Protein AF-T0ZVY2-F1 (afdb_monomer)

Structure (mmCIF, N/CA/C/O backbone):
data_AF-T0ZVY2-F1
#
_entry.id   AF-T0ZVY2-F1
#
loop_
_atom_site.group_PDB
_atom_site.id
_atom_site.type_symbol
_atom_site.label_atom_id
_atom_site.label_alt_id
_atom_site.label_comp_id
_atom_site.label_asym_id
_atom_site.label_entity_id
_atom_site.label_seq_id
_atom_site.pdbx_PDB_ins_code
_atom_site.Cartn_x
_atom_site.Cartn_y
_atom_site.Cartn_z
_atom_site.occupancy
_atom_site.B_iso_or_equiv
_atom_site.auth_seq_id
_atom_site.auth_comp_id
_atom_site.auth_asym_id
_atom_site.auth_atom_id
_atom_site.pdbx_PDB_model_num
ATOM 1 N N . ASP A 1 1 ? 23.200 9.972 -5.745 1.00 84.06 1 ASP A N 1
ATOM 2 C CA . ASP A 1 1 ? 24.489 9.990 -5.026 1.00 84.06 1 ASP A CA 1
ATOM 3 C C . ASP A 1 1 ? 24.629 8.656 -4.305 1.00 84.06 1 ASP A C 1
ATOM 5 O O . ASP A 1 1 ? 23.615 8.184 -3.797 1.00 84.06 1 ASP A O 1
ATOM 9 N N . ILE A 1 2 ? 25.809 8.028 -4.304 1.00 90.88 2 ILE A N 1
ATOM 10 C CA . ILE A 1 2 ? 26.024 6.734 -3.629 1.00 90.88 2 ILE A CA 1
ATOM 11 C C . ILE A 1 2 ? 25.713 6.833 -2.130 1.00 90.88 2 ILE A C 1
ATOM 13 O O . ILE A 1 2 ? 25.199 5.880 -1.554 1.00 90.88 2 ILE A O 1
ATOM 17 N N . GLU A 1 3 ? 25.885 8.017 -1.535 1.00 93.94 3 GLU A N 1
ATOM 18 C CA . GLU A 1 3 ? 25.527 8.306 -0.140 1.00 93.94 3 GLU A CA 1
ATOM 19 C C . GLU A 1 3 ? 24.073 7.937 0.203 1.00 93.94 3 GLU A C 1
ATOM 21 O O . GLU A 1 3 ? 23.778 7.505 1.313 1.00 93.94 3 GLU A O 1
ATOM 26 N N . GLN A 1 4 ? 23.149 8.021 -0.763 1.00 92.56 4 GLN A N 1
ATOM 27 C CA . GLN A 1 4 ? 21.738 7.669 -0.554 1.00 92.56 4 GLN A CA 1
ATOM 28 C C . GLN A 1 4 ? 21.510 6.161 -0.369 1.00 92.56 4 GLN A C 1
ATOM 30 O O . GLN A 1 4 ? 20.463 5.758 0.135 1.00 92.56 4 GLN A O 1
ATOM 35 N N . VAL A 1 5 ? 22.460 5.331 -0.807 1.00 94.25 5 VAL A N 1
ATOM 36 C CA . VAL A 1 5 ? 22.358 3.865 -0.831 1.00 94.25 5 VAL A CA 1
ATOM 37 C C . VAL A 1 5 ? 23.548 3.175 -0.159 1.00 94.25 5 VAL A C 1
ATOM 39 O O . VAL A 1 5 ? 23.629 1.949 -0.209 1.00 94.25 5 VAL A O 1
ATOM 42 N N . MET A 1 6 ? 24.441 3.929 0.494 1.00 95.25 6 MET A N 1
ATOM 43 C CA . MET A 1 6 ? 25.702 3.420 1.047 1.00 95.25 6 MET A CA 1
ATOM 44 C C . MET A 1 6 ? 25.484 2.222 1.972 1.00 95.25 6 MET A C 1
ATOM 46 O O . MET A 1 6 ? 26.100 1.179 1.786 1.00 95.25 6 MET A O 1
ATOM 50 N N . GLN A 1 7 ? 24.509 2.316 2.882 1.00 95.50 7 GLN A N 1
ATOM 51 C CA . GLN A 1 7 ? 24.154 1.214 3.779 1.00 95.50 7 GLN A CA 1
ATOM 52 C C . GLN A 1 7 ? 23.789 -0.070 3.012 1.00 95.50 7 GLN A C 1
ATOM 54 O O . GLN A 1 7 ? 24.189 -1.166 3.397 1.00 95.50 7 GLN A O 1
ATOM 59 N N . GLY A 1 8 ? 23.008 0.047 1.934 1.00 94.69 8 GLY A N 1
ATOM 60 C CA . GLY A 1 8 ? 22.629 -1.099 1.107 1.00 94.69 8 GLY A CA 1
ATOM 61 C C . GLY A 1 8 ? 23.816 -1.667 0.330 1.00 94.69 8 GLY A C 1
ATOM 62 O O . GLY A 1 8 ? 23.948 -2.884 0.216 1.00 94.69 8 GLY A O 1
ATOM 63 N N . TYR A 1 9 ? 24.697 -0.793 -0.159 1.00 95.19 9 TYR A N 1
ATOM 64 C CA . TYR A 1 9 ? 25.919 -1.173 -0.861 1.00 95.19 9 TYR A CA 1
ATOM 65 C C . TYR A 1 9 ? 26.885 -1.943 0.050 1.00 95.19 9 TYR A C 1
ATOM 67 O O . TYR A 1 9 ? 27.299 -3.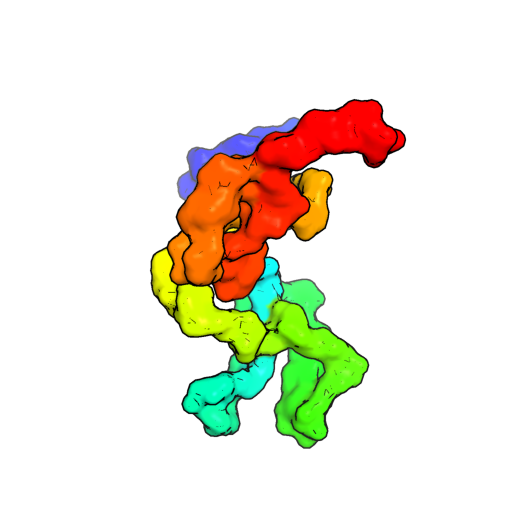043 -0.305 1.00 95.19 9 TYR A O 1
ATOM 75 N N . GLU A 1 10 ? 27.165 -1.437 1.255 1.00 96.38 10 GLU A N 1
ATOM 76 C CA . GLU A 1 10 ? 28.012 -2.110 2.249 1.00 96.38 10 GLU A CA 1
ATOM 77 C C . GLU A 1 10 ? 27.502 -3.526 2.541 1.00 96.38 10 GLU A C 1
ATOM 79 O O . GLU A 1 10 ? 28.240 -4.500 2.383 1.00 96.38 10 GLU A O 1
ATOM 84 N N . ARG A 1 11 ? 26.203 -3.667 2.841 1.00 96.88 11 ARG A N 1
ATOM 85 C CA . ARG A 1 11 ? 25.573 -4.978 3.069 1.00 96.88 11 ARG A CA 1
ATOM 86 C C . ARG A 1 11 ? 25.679 -5.912 1.869 1.00 96.88 11 ARG A C 1
ATOM 88 O O . ARG A 1 11 ? 25.882 -7.111 2.051 1.00 96.88 11 ARG A O 1
ATOM 95 N N . ALA A 1 12 ? 25.548 -5.388 0.653 1.00 96.25 12 ALA A N 1
ATOM 96 C CA . ALA A 1 12 ? 25.706 -6.187 -0.556 1.00 96.25 12 ALA A CA 1
ATOM 97 C C . ALA A 1 12 ? 27.142 -6.716 -0.698 1.00 96.25 12 ALA A C 1
ATOM 99 O O . ALA A 1 12 ? 27.319 -7.884 -1.036 1.00 96.25 12 ALA A O 1
ATOM 100 N N . THR A 1 13 ? 28.155 -5.897 -0.392 1.00 96.94 13 THR A N 1
ATOM 101 C CA . THR A 1 13 ? 29.567 -6.315 -0.438 1.00 96.94 13 THR A CA 1
ATOM 102 C C . THR A 1 13 ? 29.949 -7.279 0.686 1.00 96.94 13 THR A C 1
ATOM 104 O O . THR A 1 13 ? 30.726 -8.197 0.451 1.00 96.94 13 THR A O 1
ATOM 107 N N . GLU A 1 14 ? 29.364 -7.144 1.882 1.00 97.44 14 GLU A N 1
ATOM 108 C CA . GLU A 1 14 ? 29.526 -8.126 2.965 1.00 97.44 14 GLU A CA 1
ATOM 109 C C . GLU A 1 14 ? 28.967 -9.497 2.557 1.00 97.44 14 GLU A C 1
ATOM 111 O O . GLU A 1 14 ? 29.588 -10.530 2.804 1.00 97.44 14 GLU A O 1
ATOM 116 N N . LEU A 1 15 ? 27.787 -9.503 1.925 1.00 97.88 15 LEU A N 1
ATOM 117 C CA . LEU A 1 15 ? 27.113 -10.726 1.494 1.00 97.88 15 LEU A CA 1
ATOM 118 C C . LEU A 1 15 ? 27.794 -11.369 0.278 1.00 97.88 15 LEU A C 1
ATOM 120 O O . LEU A 1 15 ? 27.870 -12.594 0.185 1.00 97.88 15 LEU A O 1
ATOM 124 N N . VAL A 1 16 ? 28.268 -10.550 -0.663 1.00 97.88 16 VAL A N 1
ATOM 125 C CA . VAL A 1 16 ? 28.914 -10.980 -1.908 1.00 97.88 16 VAL A CA 1
ATOM 126 C C . VAL A 1 16 ? 30.188 -10.148 -2.127 1.00 97.88 16 VAL A C 1
ATOM 128 O O . VAL A 1 16 ? 30.139 -9.130 -2.823 1.00 97.88 16 VAL A O 1
ATOM 131 N N . PRO A 1 17 ? 31.349 -10.585 -1.592 1.00 96.75 17 PRO A N 1
ATOM 132 C CA . PRO A 1 17 ? 32.598 -9.809 -1.618 1.00 96.75 17 PRO A CA 1
ATOM 133 C C . PRO A 1 17 ? 33.058 -9.363 -3.008 1.00 96.75 17 PRO A C 1
ATOM 135 O O . PRO A 1 17 ? 33.566 -8.256 -3.162 1.00 96.75 17 PRO A O 1
ATOM 138 N N . LEU A 1 18 ? 32.785 -10.171 -4.040 1.00 97.38 18 LEU A N 1
ATOM 139 C CA . LEU A 1 18 ? 33.103 -9.844 -5.434 1.00 97.38 18 LEU A CA 1
ATOM 140 C C . LEU A 1 18 ? 32.485 -8.509 -5.897 1.00 97.38 18 LEU A C 1
ATOM 142 O O . LEU A 1 18 ? 33.044 -7.847 -6.766 1.00 97.38 18 LEU A O 1
ATOM 146 N N . LEU A 1 19 ? 31.346 -8.088 -5.332 1.00 95.38 19 LEU A N 1
ATOM 147 C CA . LEU A 1 19 ? 30.751 -6.786 -5.654 1.00 95.38 19 LEU A CA 1
ATOM 148 C C . LEU A 1 19 ? 31.642 -5.620 -5.198 1.00 95.38 19 LEU A C 1
ATOM 150 O O . LEU A 1 19 ? 31.669 -4.587 -5.861 1.00 95.38 19 LEU A O 1
ATOM 154 N N . GLY A 1 20 ? 32.393 -5.796 -4.106 1.00 94.25 20 GLY A N 1
ATOM 155 C CA . GLY A 1 20 ? 33.372 -4.819 -3.631 1.00 94.25 20 GLY A CA 1
ATOM 156 C C . GLY A 1 20 ? 34.580 -4.714 -4.561 1.00 94.25 20 GLY A C 1
ATOM 157 O O . GLY A 1 20 ? 35.018 -3.605 -4.857 1.00 94.25 20 GLY A O 1
ATOM 158 N N . ASP A 1 21 ? 35.052 -5.850 -5.085 1.00 96.12 21 ASP A N 1
ATOM 159 C CA . ASP A 1 21 ? 36.151 -5.897 -6.059 1.00 96.12 21 ASP A CA 1
ATOM 160 C C . ASP A 1 21 ? 35.770 -5.230 -7.393 1.00 96.12 21 ASP A C 1
ATOM 162 O O . ASP A 1 21 ? 36.594 -4.562 -8.018 1.00 96.12 21 ASP A O 1
ATOM 166 N N . LEU A 1 22 ? 34.515 -5.399 -7.832 1.00 95.12 22 LEU A N 1
ATOM 167 C CA . LEU A 1 22 ? 33.981 -4.768 -9.047 1.00 95.12 22 LEU A CA 1
ATOM 168 C C . LEU A 1 22 ? 33.772 -3.253 -8.888 1.00 95.12 22 LEU A C 1
ATOM 170 O O . LEU A 1 22 ? 33.915 -2.511 -9.862 1.00 95.12 22 LEU A O 1
ATOM 174 N N . GLY A 1 23 ? 33.450 -2.799 -7.676 1.00 92.62 23 GLY A N 1
ATOM 175 C CA . GLY A 1 23 ? 33.244 -1.393 -7.348 1.00 92.62 23 GLY A CA 1
ATOM 176 C C . GLY A 1 23 ? 31.926 -0.797 -7.864 1.00 92.62 23 GLY A C 1
ATOM 177 O O . GLY A 1 23 ? 31.110 -1.441 -8.525 1.00 92.62 23 GLY A O 1
ATOM 178 N N . TRP A 1 24 ? 31.708 0.480 -7.543 1.00 92.94 24 TRP A N 1
ATOM 179 C CA . TRP A 1 24 ? 30.501 1.227 -7.907 1.00 92.94 24 TRP A CA 1
ATOM 180 C C . TRP A 1 24 ? 30.574 1.828 -9.320 1.00 92.94 24 TRP A C 1
ATOM 182 O O . TRP A 1 24 ? 31.467 2.622 -9.623 1.00 92.94 24 TRP A O 1
ATOM 192 N N . ASP A 1 25 ? 29.575 1.541 -10.164 1.00 93.12 25 ASP A N 1
ATOM 193 C CA . ASP A 1 25 ? 29.439 2.146 -11.496 1.00 93.12 25 ASP A CA 1
ATOM 194 C C . ASP A 1 25 ? 28.519 3.379 -11.476 1.00 93.12 25 ASP A C 1
ATOM 196 O O . ASP A 1 25 ? 27.312 3.307 -11.713 1.00 93.12 25 ASP A O 1
ATOM 200 N N . ALA A 1 26 ? 29.109 4.556 -11.265 1.00 91.06 26 ALA A N 1
ATOM 201 C CA . ALA A 1 26 ? 28.369 5.819 -11.252 1.00 91.06 26 ALA A CA 1
ATOM 202 C C . ALA A 1 26 ? 27.692 6.175 -12.592 1.00 91.06 26 ALA A C 1
ATOM 204 O O . ALA A 1 26 ? 26.781 6.999 -12.598 1.00 91.06 26 ALA A O 1
ATOM 205 N N . LYS A 1 27 ? 28.119 5.594 -13.725 1.00 93.12 27 LYS A N 1
ATOM 206 C CA . LYS A 1 27 ? 27.534 5.895 -15.045 1.00 93.12 27 LYS A CA 1
ATOM 207 C C . LYS A 1 27 ? 26.253 5.112 -15.304 1.00 93.12 27 LYS A C 1
ATOM 209 O O . LYS A 1 27 ? 25.430 5.560 -16.100 1.00 93.12 27 LYS A O 1
ATOM 214 N N . ARG A 1 28 ? 26.107 3.937 -14.687 1.00 91.44 28 ARG A N 1
ATOM 215 C CA . ARG A 1 28 ? 24.943 3.051 -14.862 1.00 91.44 28 ARG A CA 1
ATOM 216 C C . ARG A 1 28 ? 23.988 3.052 -13.672 1.00 91.44 28 ARG A C 1
ATOM 218 O O . ARG A 1 28 ? 22.892 2.511 -13.788 1.00 91.44 28 ARG A O 1
ATOM 225 N N . SER A 1 29 ? 24.365 3.686 -12.569 1.00 93.19 29 SER A N 1
ATOM 226 C CA . SER A 1 29 ? 23.505 3.866 -11.402 1.00 93.19 29 SER A CA 1
ATOM 227 C C . SER A 1 29 ? 22.616 5.104 -11.519 1.00 93.19 29 SER A C 1
ATOM 229 O O . SER A 1 29 ? 23.077 6.190 -11.867 1.00 93.19 29 SER A O 1
ATOM 231 N N . PHE A 1 30 ? 21.335 4.958 -11.180 1.00 94.31 30 PHE A N 1
ATOM 232 C CA . PHE A 1 30 ? 20.352 6.041 -11.218 1.00 94.31 30 PHE A CA 1
ATOM 233 C C . PHE A 1 30 ? 19.222 5.814 -10.205 1.00 94.31 30 PHE A C 1
ATOM 235 O O . PHE A 1 30 ? 18.969 4.687 -9.780 1.00 94.31 30 PHE A O 1
ATOM 242 N N . ASN A 1 31 ? 18.506 6.886 -9.857 1.00 93.50 31 ASN A N 1
ATOM 243 C CA . ASN A 1 31 ? 17.302 6.811 -9.029 1.00 93.50 31 ASN A CA 1
ATOM 244 C C . ASN A 1 31 ? 16.086 6.603 -9.939 1.00 93.50 31 ASN A C 1
ATOM 246 O O . ASN A 1 31 ? 15.598 7.546 -10.563 1.00 93.50 31 ASN A O 1
ATOM 250 N N . GLY A 1 32 ? 15.634 5.355 -10.050 1.00 93.94 32 GLY A N 1
ATOM 251 C CA . GLY A 1 32 ? 14.474 4.996 -10.862 1.00 93.94 32 GLY A CA 1
ATOM 252 C C . GLY A 1 32 ? 13.159 5.473 -10.249 1.00 93.94 32 GLY A C 1
ATOM 253 O O . GLY A 1 32 ? 12.950 5.366 -9.042 1.00 93.94 32 GLY A O 1
ATOM 254 N N . LEU A 1 33 ? 12.259 5.977 -11.095 1.00 95.31 33 LEU A N 1
ATOM 255 C CA . LEU A 1 33 ? 10.888 6.292 -10.703 1.00 95.31 33 LEU A CA 1
ATOM 256 C C . LEU A 1 33 ? 10.006 5.053 -10.833 1.00 95.31 33 LEU A C 1
ATOM 258 O O . LEU A 1 33 ? 10.147 4.266 -11.768 1.00 95.31 33 LEU A O 1
ATOM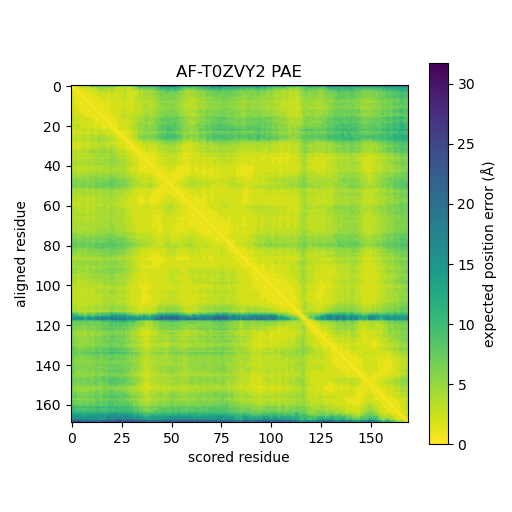 262 N N . MET A 1 34 ? 9.068 4.914 -9.904 1.00 94.44 34 MET A N 1
ATOM 263 C CA . MET A 1 34 ? 8.094 3.833 -9.890 1.00 94.44 34 MET A CA 1
ATOM 264 C C . MET A 1 34 ? 6.822 4.296 -9.184 1.00 94.44 34 MET A C 1
ATOM 266 O O . MET A 1 34 ? 6.877 5.087 -8.242 1.00 94.44 34 MET A O 1
ATOM 270 N N . SER A 1 35 ? 5.683 3.777 -9.633 1.00 96.94 35 SER A N 1
ATOM 271 C CA . SER A 1 35 ? 4.391 4.009 -8.995 1.00 96.94 35 SER A CA 1
ATOM 272 C C . SER A 1 35 ? 4.190 3.055 -7.821 1.00 96.94 35 SER A C 1
ATOM 274 O O . SER A 1 35 ? 4.398 1.852 -7.950 1.00 96.94 35 SER A O 1
ATOM 276 N N . ILE A 1 36 ? 3.736 3.598 -6.695 1.00 96.56 36 ILE A N 1
ATOM 277 C CA . ILE A 1 36 ? 3.306 2.855 -5.509 1.00 96.56 36 ILE A CA 1
ATOM 278 C C . ILE A 1 36 ? 1.885 3.307 -5.186 1.00 96.56 36 ILE A C 1
ATOM 280 O O . ILE A 1 36 ? 1.546 4.474 -5.381 1.00 96.56 36 ILE A O 1
ATOM 284 N N . THR A 1 37 ? 1.060 2.386 -4.704 1.00 97.06 37 THR A N 1
ATOM 285 C CA . THR A 1 37 ? -0.313 2.651 -4.268 1.00 97.06 37 THR A CA 1
ATOM 286 C C . THR A 1 37 ? -0.420 2.571 -2.748 1.00 97.06 37 THR A C 1
ATOM 288 O O . THR A 1 37 ? 0.491 2.103 -2.059 1.00 97.06 37 THR A O 1
ATOM 291 N N . ALA A 1 38 ? -1.543 3.039 -2.199 1.00 95.44 38 ALA A N 1
ATOM 292 C CA . ALA A 1 38 ? -1.738 3.123 -0.754 1.00 95.44 38 ALA A CA 1
ATOM 293 C C . ALA A 1 38 ? -1.709 1.758 -0.035 1.00 95.44 38 ALA A C 1
ATOM 295 O O . ALA A 1 38 ? -1.444 1.719 1.166 1.00 95.44 38 ALA A O 1
ATOM 296 N N . ASP A 1 39 ? -1.969 0.668 -0.759 1.00 93.50 39 ASP A N 1
ATOM 2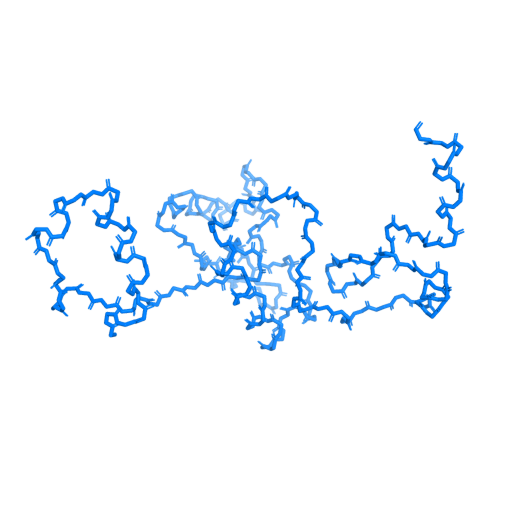97 C CA . ASP A 1 39 ? -1.970 -0.716 -0.273 1.00 93.50 39 ASP A CA 1
ATOM 298 C C . ASP A 1 39 ? -0.952 -1.623 -0.990 1.00 93.50 39 ASP A C 1
ATOM 300 O O . ASP A 1 39 ? -0.857 -2.807 -0.679 1.00 93.50 39 ASP A O 1
ATOM 304 N N . GLY A 1 40 ? -0.183 -1.083 -1.942 1.00 94.38 40 GLY A N 1
ATOM 305 C CA . GLY A 1 40 ? 0.823 -1.818 -2.712 1.00 94.38 40 GLY A CA 1
ATOM 306 C C . GLY A 1 40 ? 0.272 -2.673 -3.858 1.00 94.38 40 GLY A C 1
ATOM 307 O O . GLY A 1 40 ? 1.065 -3.260 -4.594 1.00 94.38 40 GLY A O 1
ATOM 308 N N . MET A 1 41 ? -1.050 -2.726 -4.046 1.00 96.56 41 MET A N 1
ATOM 309 C CA . MET A 1 41 ? -1.689 -3.451 -5.148 1.00 96.56 41 MET A CA 1
ATOM 310 C C . MET A 1 41 ? -1.906 -2.534 -6.364 1.00 96.56 41 MET A C 1
ATOM 312 O O . MET A 1 41 ? -2.117 -1.331 -6.185 1.00 96.56 41 MET A O 1
ATOM 316 N N . PRO A 1 42 ? -1.895 -3.054 -7.606 1.00 97.62 42 PRO A N 1
ATOM 317 C CA . PRO A 1 42 ? -2.113 -2.242 -8.805 1.00 97.62 42 PRO A CA 1
ATOM 318 C C . PRO A 1 42 ? -3.518 -1.615 -8.851 1.00 97.62 42 PRO A C 1
ATOM 320 O O . PRO A 1 42 ? -4.401 -1.957 -8.060 1.00 97.62 42 PRO A O 1
ATOM 323 N N . LEU A 1 43 ? -3.721 -0.673 -9.773 1.00 98.00 43 LEU A N 1
ATOM 324 C CA . LEU A 1 43 ? -5.012 -0.028 -10.041 1.00 98.00 43 LEU A CA 1
ATOM 325 C C . LEU A 1 43 ? -5.531 -0.518 -11.391 1.00 98.00 43 LEU A C 1
ATOM 327 O O . LEU A 1 43 ? -5.012 -0.119 -12.435 1.00 98.00 43 LEU A O 1
ATOM 331 N N . VAL A 1 44 ? -6.513 -1.416 -11.371 1.00 98.12 44 VAL A N 1
ATOM 332 C CA . VAL A 1 44 ? -6.994 -2.115 -12.566 1.00 98.12 44 VAL A CA 1
ATOM 333 C C . VAL A 1 44 ? -8.516 -2.102 -12.604 1.00 98.12 44 VAL A C 1
ATOM 335 O O . VAL A 1 44 ? -9.146 -2.425 -11.607 1.00 98.12 44 VAL A O 1
ATOM 338 N N . GLY A 1 45 ? -9.109 -1.766 -13.747 1.00 97.69 45 GLY A N 1
ATOM 339 C CA . GLY A 1 45 ? -10.562 -1.808 -13.944 1.00 97.69 45 GLY A CA 1
ATOM 340 C C . GLY A 1 45 ? -11.128 -0.531 -14.560 1.00 97.69 45 GLY A C 1
ATOM 341 O O . GLY A 1 45 ? -10.388 0.393 -14.907 1.00 97.69 45 GLY A O 1
ATOM 342 N N . GLU A 1 46 ? -12.447 -0.502 -14.721 1.00 97.50 46 GLU A N 1
ATOM 343 C CA . GLU A 1 46 ? -13.177 0.670 -15.205 1.00 97.50 46 GLU A CA 1
ATOM 344 C C . GLU A 1 46 ? -13.272 1.738 -14.107 1.00 97.50 46 GLU A C 1
ATOM 346 O O . GLU A 1 46 ? -13.497 1.435 -12.934 1.00 97.50 46 GLU A O 1
ATOM 351 N N . SER A 1 47 ? -13.095 3.005 -14.476 1.00 96.31 47 SER A N 1
ATOM 352 C CA . SER A 1 47 ? -13.235 4.125 -13.550 1.00 96.31 47 SER A CA 1
ATOM 353 C C . SER A 1 47 ? -14.675 4.209 -13.026 1.00 96.31 47 SER A C 1
ATOM 355 O O . SER A 1 47 ? -15.615 4.252 -13.822 1.00 96.31 47 SER A O 1
ATOM 357 N N . PRO A 1 48 ? -14.876 4.326 -11.699 1.00 94.88 48 PRO A N 1
ATOM 358 C CA . PRO A 1 48 ? -16.204 4.561 -11.141 1.00 94.88 48 PRO A CA 1
ATOM 359 C C . PRO A 1 48 ? -16.728 5.980 -11.420 1.00 94.88 48 PRO A C 1
ATOM 361 O O . PRO A 1 48 ? -17.923 6.229 -11.276 1.00 94.88 48 PRO A O 1
ATOM 364 N N . GLU A 1 49 ? -15.856 6.923 -11.791 1.00 95.31 49 GLU A N 1
ATOM 365 C CA . GLU A 1 49 ? -16.220 8.307 -12.098 1.00 95.31 49 GLU A CA 1
ATOM 366 C C . GLU A 1 49 ? -16.564 8.532 -13.578 1.00 95.31 49 GLU A C 1
ATOM 368 O O . GLU A 1 49 ? -17.374 9.409 -13.886 1.00 95.31 49 GLU A O 1
ATOM 373 N N . VAL A 1 50 ? -15.957 7.772 -14.497 1.00 97.56 50 VAL A N 1
ATOM 374 C CA . VAL A 1 50 ? -16.122 7.952 -15.947 1.00 97.56 50 VAL A CA 1
ATOM 375 C C . VAL A 1 50 ? -16.311 6.602 -16.635 1.00 97.56 50 VAL A C 1
ATOM 377 O O . VAL A 1 50 ? -15.362 5.842 -16.810 1.00 97.56 50 VAL A O 1
ATOM 380 N N . GLY A 1 51 ? -17.537 6.338 -17.093 1.00 96.75 51 GLY A N 1
ATOM 381 C CA . GLY A 1 51 ? -17.846 5.137 -17.872 1.00 96.75 51 GLY A CA 1
ATOM 382 C C . GLY A 1 51 ? -17.050 5.076 -19.179 1.00 96.75 51 GLY A C 1
ATOM 383 O O . GLY A 1 51 ? -16.877 6.082 -19.870 1.00 96.75 51 GLY A O 1
ATOM 384 N N . GLY A 1 52 ? -16.560 3.887 -19.517 1.00 96.00 52 GLY A N 1
ATOM 385 C CA . GLY A 1 52 ? -15.712 3.611 -20.672 1.00 96.00 52 GLY A CA 1
ATOM 386 C C . GLY A 1 52 ? -14.230 3.946 -20.479 1.00 96.00 52 GLY A C 1
ATOM 387 O O . GLY A 1 52 ? -13.430 3.612 -21.354 1.00 96.00 52 GLY A O 1
ATOM 388 N N . LEU A 1 53 ? -13.832 4.569 -19.362 1.00 97.88 53 LEU A N 1
ATOM 389 C CA . LEU A 1 53 ? -12.425 4.808 -19.038 1.00 97.88 53 LEU A CA 1
ATOM 390 C C . LEU A 1 53 ? -11.870 3.640 -18.224 1.00 97.88 53 LEU A C 1
ATOM 392 O O . LEU A 1 53 ? -12.353 3.357 -17.135 1.00 97.88 53 LEU A O 1
ATOM 396 N N . TRP A 1 54 ? -10.813 3.006 -18.722 1.00 98.00 54 TRP A N 1
ATOM 397 C CA . TRP A 1 54 ? -10.188 1.848 -18.086 1.00 98.00 54 TRP A CA 1
ATOM 398 C C . TRP A 1 54 ? -8.746 2.139 -17.684 1.00 98.00 54 TRP A C 1
ATOM 400 O O . TRP A 1 54 ? -8.012 2.792 -18.427 1.00 98.00 54 TRP A O 1
ATOM 410 N N . LEU A 1 55 ? -8.340 1.621 -16.525 1.00 97.88 55 LEU A N 1
ATOM 411 C CA . LEU A 1 55 ? -6.994 1.775 -15.983 1.00 97.88 55 LEU A CA 1
ATOM 412 C C . LEU A 1 55 ? -6.329 0.414 -15.761 1.00 97.88 55 LEU A C 1
ATOM 414 O O . LEU A 1 55 ? -6.988 -0.574 -15.438 1.00 97.88 55 LEU A O 1
ATOM 418 N N . ALA A 1 56 ? -5.011 0.385 -15.946 1.00 97.88 56 ALA A N 1
ATOM 419 C CA . ALA A 1 56 ? -4.127 -0.740 -15.653 1.00 97.88 56 ALA A CA 1
ATOM 420 C C . ALA A 1 56 ? -2.750 -0.187 -15.250 1.00 97.88 56 ALA A C 1
ATOM 422 O O . ALA A 1 56 ? -1.787 -0.225 -16.015 1.00 97.88 56 ALA A O 1
ATOM 423 N N . GLU A 1 57 ? -2.681 0.400 -14.057 1.00 98.19 57 GLU A N 1
ATOM 424 C CA . GLU A 1 57 ? -1.548 1.201 -13.587 1.00 98.19 57 GLU A CA 1
ATOM 425 C C . GLU A 1 57 ? -0.906 0.624 -12.318 1.00 98.19 57 GLU A C 1
ATOM 427 O O . GLU A 1 57 ? -1.478 -0.223 -11.629 1.00 98.19 57 GLU A O 1
ATOM 432 N N . ALA A 1 58 ? 0.306 1.102 -12.004 1.00 97.81 58 ALA A N 1
ATOM 433 C CA . ALA A 1 58 ? 1.116 0.639 -10.871 1.00 97.81 58 ALA A CA 1
ATOM 434 C C . ALA A 1 58 ? 1.357 -0.886 -10.869 1.00 97.81 58 ALA A C 1
ATOM 436 O O . ALA A 1 58 ? 1.330 -1.545 -9.832 1.00 97.81 58 ALA A O 1
ATOM 437 N N . VAL A 1 59 ? 1.598 -1.443 -12.059 1.00 98.06 59 VAL A N 1
ATOM 438 C CA . VAL A 1 59 ? 1.833 -2.873 -12.280 1.00 98.06 59 VAL A CA 1
ATOM 439 C C . VAL A 1 59 ? 3.332 -3.151 -12.354 1.00 98.06 59 VAL A C 1
ATOM 441 O O . VAL A 1 59 ? 4.047 -2.552 -13.159 1.00 98.06 59 VAL A O 1
ATOM 444 N N . TRP A 1 60 ? 3.818 -4.093 -11.546 1.00 96.88 60 TRP A N 1
ATOM 445 C CA . TRP A 1 60 ? 5.198 -4.562 -11.646 1.00 96.88 60 TRP A CA 1
ATOM 446 C C . TRP A 1 60 ? 5.412 -5.378 -12.919 1.00 96.88 60 TRP A C 1
ATOM 448 O O . TRP A 1 60 ? 4.525 -6.110 -13.355 1.00 96.88 60 TRP A O 1
ATOM 458 N N . VAL A 1 61 ? 6.638 -5.363 -13.450 1.00 98.00 61 VAL A N 1
ATOM 459 C CA . VAL A 1 61 ? 7.014 -6.172 -14.627 1.00 98.00 61 VAL A CA 1
ATOM 460 C C . VAL A 1 61 ? 6.652 -7.650 -14.440 1.00 98.00 61 VAL A C 1
ATOM 462 O O . VAL A 1 61 ? 6.138 -8.274 -15.364 1.00 98.00 61 VAL A O 1
ATOM 465 N N . LYS A 1 62 ? 6.848 -8.196 -13.229 1.00 96.88 62 LYS A N 1
ATOM 466 C CA . LYS A 1 62 ? 6.506 -9.591 -12.904 1.00 96.88 62 LYS A CA 1
ATOM 467 C C . LYS A 1 62 ? 5.009 -9.908 -13.026 1.00 96.88 62 LYS A C 1
ATOM 469 O O . LYS A 1 62 ? 4.661 -11.039 -13.344 1.00 96.88 62 LYS A O 1
ATOM 474 N N . ASP A 1 63 ? 4.143 -8.925 -12.782 1.00 96.44 63 ASP A N 1
ATOM 475 C CA . ASP A 1 63 ? 2.687 -9.104 -12.742 1.00 96.44 63 ASP A CA 1
ATOM 476 C C . ASP A 1 63 ? 2.025 -8.740 -14.075 1.00 96.44 63 ASP A C 1
ATOM 478 O O . ASP A 1 63 ? 0.892 -9.146 -14.334 1.00 96.44 63 ASP A O 1
ATOM 482 N N . ALA A 1 64 ? 2.730 -7.999 -14.938 1.00 97.81 64 ALA A N 1
ATOM 483 C CA . ALA A 1 64 ? 2.192 -7.441 -16.174 1.00 97.81 64 ALA A CA 1
ATOM 484 C C . ALA A 1 64 ? 1.477 -8.465 -17.078 1.00 97.81 64 ALA A C 1
ATOM 486 O O . ALA A 1 64 ? 0.372 -8.153 -17.528 1.00 97.81 64 ALA A O 1
ATOM 487 N N . PRO A 1 65 ? 1.994 -9.691 -17.312 1.00 97.75 65 PRO A N 1
ATOM 488 C CA . PRO A 1 65 ? 1.279 -10.671 -18.133 1.00 97.75 65 PRO A CA 1
ATOM 489 C C . P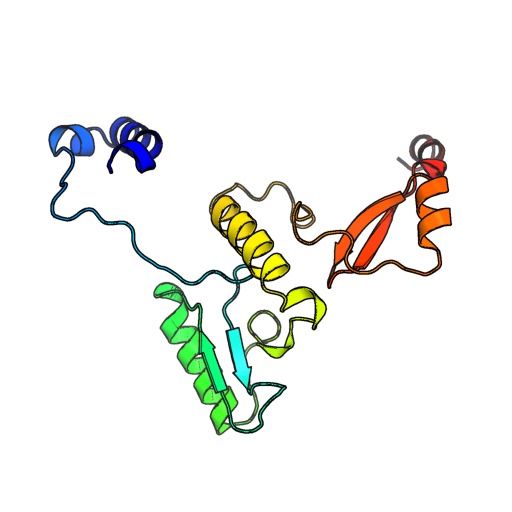RO A 1 65 ? -0.055 -11.115 -17.516 1.00 97.75 65 PRO A C 1
ATOM 491 O O . PRO A 1 65 ? -1.054 -11.258 -18.222 1.00 97.75 65 PRO A O 1
ATOM 494 N N . GLY A 1 66 ? -0.084 -11.305 -16.193 1.00 97.00 66 GLY A N 1
ATOM 495 C CA . GLY A 1 66 ? -1.286 -11.708 -15.463 1.00 97.00 66 GLY A CA 1
ATOM 496 C C . GLY A 1 66 ? -2.333 -10.599 -15.447 1.00 97.00 66 GLY A C 1
ATOM 497 O O . GLY A 1 66 ? -3.485 -10.833 -15.81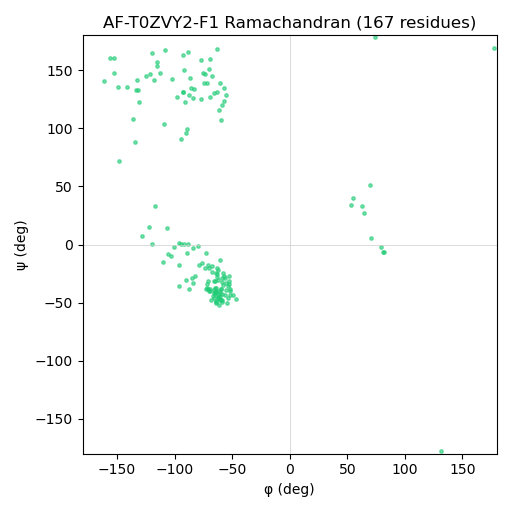1 1.00 97.00 66 GLY A O 1
ATOM 498 N N . ILE A 1 67 ? -1.915 -9.374 -15.119 1.00 97.94 67 ILE A N 1
ATOM 499 C CA . ILE A 1 67 ? -2.797 -8.202 -15.154 1.00 97.94 67 ILE A CA 1
ATOM 500 C C . ILE A 1 67 ? -3.319 -7.951 -16.567 1.00 97.94 67 ILE A C 1
ATOM 502 O O . ILE A 1 67 ? -4.506 -7.689 -16.722 1.00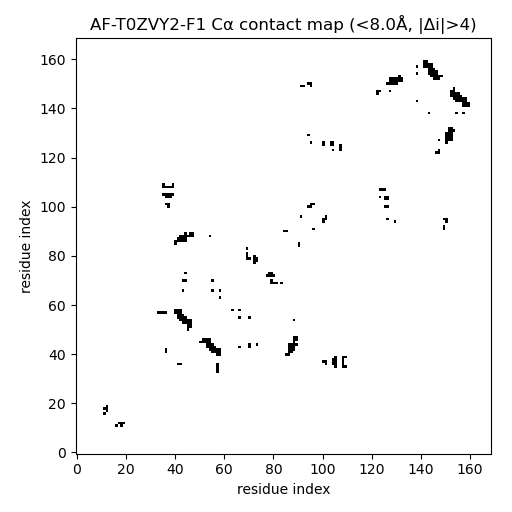 97.94 67 ILE A O 1
ATOM 506 N N . GLY A 1 68 ? -2.492 -8.107 -17.603 1.00 97.75 68 GLY A N 1
ATOM 507 C CA . GLY A 1 68 ? -2.930 -7.971 -18.992 1.00 97.75 68 GLY A CA 1
ATOM 508 C C . GLY A 1 68 ? -4.055 -8.943 -19.357 1.00 97.75 68 GLY A C 1
ATOM 509 O O . GLY A 1 68 ? -5.039 -8.538 -19.975 1.00 97.75 68 GLY A O 1
ATOM 510 N N . LYS A 1 69 ? -3.961 -10.210 -18.925 1.00 97.31 69 LYS A N 1
ATOM 511 C CA . LYS A 1 69 ? -5.027 -11.206 -19.129 1.00 97.31 69 LYS A CA 1
ATOM 512 C C . LYS A 1 69 ? -6.307 -10.831 -18.384 1.00 97.31 69 LYS A C 1
ATOM 514 O O . LYS A 1 69 ? -7.377 -10.858 -18.988 1.00 97.31 69 LYS A O 1
ATOM 519 N N . VAL A 1 70 ? -6.190 -10.480 -17.103 1.00 97.56 70 VAL A N 1
ATOM 520 C CA . VAL A 1 70 ? -7.329 -10.079 -16.263 1.00 97.56 70 VAL A CA 1
ATOM 521 C C . VAL A 1 70 ? -8.018 -8.850 -16.856 1.00 97.56 70 VAL A C 1
ATOM 523 O O . VAL A 1 70 ? -9.228 -8.865 -17.050 1.00 97.56 70 VAL A O 1
ATOM 526 N N . PHE A 1 71 ? -7.251 -7.826 -17.229 1.00 97.81 71 PHE A N 1
ATOM 527 C CA . PHE A 1 71 ? -7.753 -6.599 -17.841 1.00 97.81 71 PHE A CA 1
ATOM 528 C C . PHE A 1 71 ? -8.475 -6.865 -19.169 1.00 97.81 71 PHE A C 1
ATOM 530 O O . PHE A 1 71 ? -9.592 -6.394 -19.365 1.00 97.81 71 PHE A O 1
ATOM 537 N N . ALA A 1 72 ? -7.880 -7.662 -20.063 1.00 97.69 72 ALA A N 1
ATOM 538 C CA . ALA A 1 72 ? -8.483 -7.987 -21.354 1.00 97.69 72 ALA A CA 1
ATOM 539 C C . ALA A 1 72 ? -9.783 -8.798 -21.212 1.00 97.69 72 ALA A C 1
ATOM 541 O O . ALA A 1 72 ? -10.761 -8.514 -21.904 1.00 97.69 72 ALA A O 1
ATOM 542 N N . ASP A 1 73 ? -9.817 -9.788 -20.312 1.00 97.69 73 ASP A N 1
ATOM 543 C CA . ASP A 1 73 ? -11.049 -10.528 -20.025 1.00 97.69 73 ASP A CA 1
ATOM 544 C C . ASP A 1 73 ? -12.132 -9.602 -19.484 1.00 97.69 73 ASP A C 1
ATOM 546 O O . ASP A 1 73 ? -13.270 -9.668 -19.943 1.00 97.69 73 ASP A O 1
ATOM 550 N N . TRP A 1 74 ? -11.776 -8.732 -18.537 1.00 97.31 74 TRP A N 1
ATOM 551 C CA . TRP A 1 74 ? -12.732 -7.826 -17.919 1.00 97.31 74 TRP A CA 1
ATOM 552 C C . TRP A 1 74 ? -13.338 -6.875 -18.948 1.00 97.31 74 TRP A C 1
ATOM 554 O O . TRP A 1 74 ? -14.559 -6.753 -19.019 1.00 97.31 74 TRP A O 1
ATOM 564 N N . LEU A 1 75 ? -12.497 -6.290 -19.800 1.00 96.75 75 LEU A N 1
ATOM 565 C CA . LEU A 1 75 ? -12.915 -5.346 -20.830 1.00 96.75 75 LEU A CA 1
ATOM 566 C C . LEU A 1 75 ? -13.825 -5.999 -21.883 1.00 96.75 75 LEU A C 1
ATOM 568 O O . LEU A 1 75 ? -14.808 -5.397 -22.304 1.00 96.75 75 LEU A O 1
ATOM 572 N N . VAL A 1 76 ? -13.528 -7.233 -22.308 1.00 97.31 76 VAL A N 1
ATOM 573 C CA . VAL A 1 76 ? -14.271 -7.908 -23.392 1.00 97.31 76 VAL A CA 1
ATOM 574 C C . VAL A 1 76 ? -15.499 -8.667 -22.887 1.00 97.31 76 VAL A C 1
ATOM 576 O O . VAL A 1 76 ? -16.525 -8.712 -23.563 1.00 97.31 76 VAL A O 1
ATOM 579 N N . LYS A 1 77 ? -15.400 -9.312 -21.722 1.00 97.50 77 LYS A N 1
ATOM 580 C CA . LYS A 1 77 ? -16.429 -10.223 -21.192 1.00 97.50 77 LYS A CA 1
ATOM 581 C C . LYS A 1 77 ? -17.269 -9.592 -20.081 1.00 97.50 77 LYS A C 1
ATOM 583 O O . LYS A 1 77 ? -18.228 -10.220 -19.638 1.00 97.50 77 LYS A O 1
ATOM 588 N N . GLY A 1 78 ? -16.884 -8.417 -19.578 1.00 95.88 78 GLY A N 1
ATOM 589 C CA . GLY A 1 78 ? -17.494 -7.778 -18.407 1.00 95.88 78 GLY A CA 1
ATOM 590 C C . GLY A 1 78 ? -17.183 -8.477 -17.077 1.00 95.88 78 GLY A C 1
ATOM 591 O O . GLY A 1 78 ? -17.746 -8.110 -16.051 1.00 95.88 78 GLY A O 1
ATOM 592 N N . ARG A 1 79 ? -16.317 -9.501 -17.079 1.00 95.81 79 ARG A N 1
ATOM 593 C CA . ARG A 1 79 ? -15.935 -10.283 -15.895 1.00 95.81 79 ARG A CA 1
ATOM 594 C C . ARG A 1 79 ? -14.577 -10.949 -16.073 1.00 95.81 79 ARG A C 1
ATOM 596 O O . ARG A 1 79 ? -14.135 -11.182 -17.197 1.00 95.81 79 ARG A O 1
ATOM 603 N N . THR A 1 80 ? -13.975 -11.333 -14.959 1.00 95.75 80 THR A N 1
ATOM 604 C CA . THR A 1 80 ? -12.679 -12.011 -14.881 1.00 95.75 80 THR A CA 1
ATOM 605 C C . THR A 1 80 ? -12.855 -13.421 -14.317 1.00 95.75 80 THR A C 1
ATOM 607 O O . THR A 1 80 ? -13.807 -13.693 -13.586 1.00 95.75 80 THR A O 1
ATOM 610 N N . ASP A 1 81 ? -11.943 -14.335 -14.656 1.00 95.06 81 ASP A N 1
ATOM 611 C CA . ASP A 1 81 ? -11.940 -15.690 -14.078 1.00 95.06 81 ASP A CA 1
ATOM 612 C C . ASP A 1 81 ? -11.325 -15.715 -12.661 1.00 95.06 81 ASP A C 1
ATOM 614 O O . ASP A 1 81 ? -11.550 -16.650 -11.895 1.00 95.06 81 ASP A O 1
ATOM 618 N N . TRP A 1 82 ? -10.572 -14.669 -12.305 1.00 94.50 82 TRP A N 1
ATOM 619 C CA . TRP A 1 82 ? -9.965 -14.464 -10.988 1.00 94.50 82 TRP A CA 1
ATOM 620 C C . TRP A 1 82 ? -10.596 -13.272 -10.283 1.00 94.50 82 TRP A C 1
ATOM 622 O O . TRP A 1 82 ? -10.960 -12.301 -10.942 1.00 94.50 82 TRP A O 1
ATOM 632 N N . ASP A 1 83 ? -10.676 -13.331 -8.955 1.00 95.62 83 ASP A N 1
ATOM 633 C CA . ASP A 1 83 ? -11.194 -12.240 -8.130 1.00 95.62 83 ASP A CA 1
ATOM 634 C C . ASP A 1 83 ? -10.337 -10.965 -8.286 1.00 95.62 83 ASP A C 1
ATOM 636 O O . ASP A 1 83 ? -9.156 -10.981 -7.920 1.00 95.62 83 ASP A O 1
ATOM 640 N N . PRO A 1 84 ? -10.899 -9.862 -8.819 1.00 95.62 84 PRO A N 1
ATOM 641 C CA . PRO A 1 84 ? -10.165 -8.622 -9.001 1.00 95.62 84 PRO A CA 1
ATOM 642 C C . PRO A 1 84 ? -10.217 -7.711 -7.767 1.00 95.62 84 PRO A C 1
ATOM 644 O O . PRO A 1 84 ? -9.643 -6.628 -7.813 1.00 95.62 84 PRO A O 1
ATOM 647 N N . PHE A 1 85 ? -10.879 -8.099 -6.669 1.00 95.44 85 PHE A N 1
ATOM 648 C CA . PHE A 1 85 ? -11.182 -7.206 -5.543 1.00 95.44 85 PHE A CA 1
ATOM 649 C C . PHE A 1 85 ? -9.979 -6.395 -5.033 1.00 95.44 85 PHE A C 1
ATOM 651 O O . PHE A 1 85 ? -10.092 -5.197 -4.775 1.00 95.44 85 PHE A O 1
ATOM 658 N N . SER A 1 86 ? -8.811 -7.027 -4.903 1.00 95.12 86 SER A N 1
ATOM 659 C CA . SER A 1 86 ? -7.603 -6.373 -4.381 1.00 95.12 86 SER A CA 1
ATOM 660 C C . SER A 1 86 ? -6.918 -5.432 -5.377 1.00 95.12 86 SER A C 1
ATOM 662 O O . SER A 1 86 ? -6.099 -4.615 -4.964 1.00 95.12 86 SER A O 1
ATOM 664 N N . ILE A 1 87 ? -7.241 -5.529 -6.668 1.00 97.38 87 ILE A N 1
ATOM 665 C CA . ILE A 1 87 ? -6.659 -4.708 -7.738 1.00 97.38 87 ILE A CA 1
ATOM 666 C C . ILE A 1 87 ? -7.657 -3.711 -8.328 1.00 97.38 87 ILE A C 1
ATOM 668 O O . ILE A 1 87 ? -7.233 -2.762 -8.985 1.00 97.38 87 ILE A O 1
ATOM 672 N N . ASP A 1 88 ? -8.952 -3.891 -8.061 1.00 97.56 88 ASP A N 1
ATOM 673 C CA . ASP A 1 88 ? -10.024 -3.032 -8.554 1.00 97.56 88 ASP A CA 1
ATOM 674 C C . ASP A 1 88 ? -9.769 -1.573 -8.156 1.00 97.56 88 ASP A C 1
ATOM 676 O O . ASP A 1 88 ? -9.507 -1.266 -6.985 1.00 97.56 88 ASP A O 1
ATOM 680 N N . ILE A 1 89 ? -9.824 -0.657 -9.121 1.00 96.62 89 ILE A N 1
ATOM 681 C CA . ILE A 1 89 ? -9.668 0.777 -8.868 1.00 96.62 89 ILE A CA 1
ATOM 682 C C . ILE A 1 89 ? -10.785 1.349 -7.974 1.00 96.62 89 ILE A C 1
ATOM 684 O O . ILE A 1 89 ? -10.564 2.318 -7.241 1.00 96.62 89 ILE A O 1
ATOM 688 N N . ALA A 1 90 ? -11.964 0.726 -7.952 1.00 95.88 90 ALA A N 1
ATOM 689 C CA . ALA A 1 90 ? -13.097 1.144 -7.134 1.00 95.88 90 ALA A CA 1
ATOM 690 C C . ALA A 1 90 ? -12.923 0.857 -5.628 1.00 95.88 90 ALA A C 1
ATOM 692 O O . ALA A 1 90 ? -13.733 1.320 -4.823 1.00 95.88 90 ALA A O 1
ATOM 693 N N . ARG A 1 91 ? -11.864 0.143 -5.211 1.00 96.06 91 ARG A N 1
ATOM 694 C CA . ARG A 1 91 ? -11.667 -0.276 -3.808 1.00 96.06 91 ARG A CA 1
ATOM 695 C C . ARG A 1 91 ? -11.395 0.867 -2.820 1.00 96.06 91 ARG A C 1
ATOM 697 O O . ARG A 1 91 ? -11.545 0.680 -1.613 1.00 96.06 91 ARG A O 1
ATOM 704 N N . PHE A 1 92 ? -10.988 2.043 -3.304 1.00 95.50 92 PHE A N 1
ATOM 705 C CA . PHE A 1 92 ? -10.648 3.186 -2.451 1.00 95.50 92 PHE A CA 1
ATOM 706 C C . PHE A 1 92 ? -11.832 4.125 -2.214 1.00 95.50 92 PHE A C 1
ATOM 708 O O . PHE A 1 92 ? -12.465 4.624 -3.146 1.00 95.50 92 PHE A O 1
ATOM 715 N N . TYR A 1 93 ? -12.064 4.471 -0.948 1.00 94.75 93 TYR A N 1
ATOM 716 C CA . TYR A 1 93 ? -13.048 5.482 -0.555 1.00 94.75 93 TYR A CA 1
ATOM 717 C C . TYR A 1 93 ? -12.528 6.903 -0.810 1.00 94.75 93 TYR A C 1
ATOM 719 O O . TYR A 1 93 ? -11.323 7.139 -0.815 1.00 94.75 93 TYR A O 1
ATOM 727 N N . ALA A 1 94 ? -13.426 7.889 -0.924 1.00 95.06 94 ALA A N 1
ATOM 728 C CA . ALA A 1 94 ? -13.060 9.288 -1.193 1.00 95.06 94 ALA A CA 1
ATOM 729 C C . ALA A 1 94 ? -11.990 9.854 -0.232 1.00 95.06 94 ALA A C 1
ATOM 731 O O . ALA A 1 94 ? -11.071 10.542 -0.668 1.00 95.06 94 ALA A O 1
ATOM 732 N N . VAL A 1 95 ? -12.045 9.502 1.061 1.00 95.75 95 VAL A N 1
ATOM 733 C CA . VAL A 1 95 ? -11.048 9.939 2.063 1.00 95.75 95 VAL A CA 1
ATOM 734 C C . VAL A 1 95 ? -9.633 9.411 1.779 1.00 95.75 95 VAL A C 1
ATOM 736 O O . VAL A 1 95 ? -8.652 10.041 2.169 1.00 95.75 95 VAL A O 1
ATOM 739 N N . GLN A 1 96 ? -9.524 8.291 1.060 1.00 96.31 96 GLN A N 1
ATOM 740 C CA . GLN A 1 96 ? -8.265 7.648 0.679 1.00 96.31 96 GLN A CA 1
ATOM 741 C C . GLN A 1 96 ? -7.707 8.169 -0.655 1.00 96.31 96 GLN A C 1
ATOM 743 O O . GLN A 1 96 ? -6.591 7.828 -1.031 1.00 96.31 96 GLN A O 1
ATOM 748 N N . LYS A 1 97 ? -8.462 9.007 -1.375 1.00 95.38 97 LYS A N 1
ATOM 749 C CA . LYS A 1 97 ? -8.051 9.584 -2.664 1.00 95.38 97 LYS A CA 1
ATOM 750 C C . LYS A 1 97 ? -7.401 10.968 -2.519 1.00 95.38 97 LYS A C 1
ATOM 752 O O . LYS A 1 97 ? -7.032 11.586 -3.512 1.00 95.38 97 LYS A O 1
ATOM 757 N N . THR A 1 98 ? -7.264 11.485 -1.294 1.00 96.69 98 THR A N 1
ATOM 758 C CA . THR A 1 98 ? -6.650 12.802 -1.064 1.00 96.69 98 THR A CA 1
ATOM 759 C C . THR A 1 98 ? -5.129 12.752 -1.269 1.00 96.69 98 THR A C 1
ATOM 761 O O . THR A 1 98 ? -4.505 11.751 -0.905 1.00 96.69 98 THR A O 1
ATOM 764 N N . PRO A 1 99 ? -4.488 13.830 -1.768 1.00 97.44 99 PRO A N 1
ATOM 765 C CA . PRO A 1 99 ? -3.036 13.850 -1.971 1.00 97.44 99 PRO A CA 1
ATOM 766 C C . PRO A 1 99 ? -2.235 13.529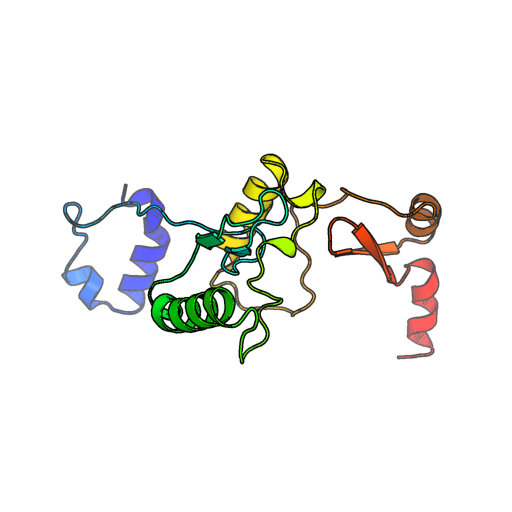 -0.704 1.00 97.44 99 PRO A C 1
ATOM 768 O O . PRO A 1 99 ? -1.252 12.796 -0.761 1.00 97.44 99 PRO A O 1
ATOM 771 N N . ALA A 1 100 ? -2.682 14.027 0.454 1.00 96.19 100 ALA A N 1
ATOM 772 C CA . ALA A 1 100 ? -2.031 13.769 1.735 1.00 96.19 100 ALA A CA 1
ATOM 773 C C . ALA A 1 100 ? -2.116 12.289 2.145 1.00 96.19 100 ALA A C 1
ATOM 775 O O . ALA A 1 100 ? -1.122 11.723 2.603 1.00 96.19 100 ALA A O 1
ATOM 776 N N . TYR A 1 101 ? -3.277 11.649 1.950 1.00 97.06 101 TYR A N 1
ATOM 777 C CA . TYR A 1 101 ? -3.437 10.223 2.235 1.00 97.06 101 TYR A CA 1
ATOM 778 C C . TYR A 1 101 ? -2.557 9.373 1.323 1.00 97.06 101 TYR A C 1
ATOM 780 O O . TYR A 1 101 ? -1.808 8.529 1.813 1.00 97.06 101 TYR A O 1
ATOM 788 N N . VAL A 1 102 ? -2.623 9.626 0.011 1.00 97.31 102 VAL A N 1
ATOM 789 C CA . VAL A 1 102 ? -1.854 8.891 -0.997 1.00 97.31 102 VAL A CA 1
ATOM 790 C C . VAL A 1 102 ? -0.362 9.026 -0.710 1.00 97.31 102 VAL A C 1
ATOM 792 O O . VAL A 1 102 ? 0.316 8.011 -0.590 1.00 97.31 102 VAL A O 1
ATOM 795 N N . LEU A 1 103 ? 0.147 10.244 -0.494 1.00 97.06 103 LEU A N 1
ATOM 796 C CA . LEU A 1 103 ? 1.560 10.463 -0.179 1.00 97.06 103 LEU A CA 1
ATOM 797 C C . LEU A 1 103 ? 1.984 9.724 1.098 1.00 97.06 103 LEU A C 1
ATOM 799 O O . LEU A 1 103 ? 3.000 9.027 1.089 1.00 97.06 103 LEU A O 1
ATOM 803 N N . GLY A 1 104 ? 1.208 9.841 2.180 1.00 96.56 104 GLY A N 1
ATOM 804 C CA . GLY A 1 104 ? 1.515 9.186 3.453 1.00 96.56 104 GLY A CA 1
ATOM 805 C C . GLY A 1 104 ? 1.552 7.663 3.328 1.00 96.56 104 GLY A C 1
ATOM 806 O O . GLY A 1 104 ? 2.555 7.036 3.675 1.00 96.56 104 GLY A O 1
ATOM 807 N N . ARG A 1 105 ? 0.492 7.074 2.764 1.00 95.38 105 ARG A N 1
ATOM 808 C CA . ARG A 1 105 ? 0.361 5.619 2.636 1.00 95.38 105 ARG A CA 1
ATOM 809 C C . ARG A 1 105 ? 1.326 5.015 1.636 1.00 95.38 105 ARG A C 1
ATOM 811 O O . ARG A 1 105 ? 1.899 3.969 1.926 1.00 95.38 105 ARG A O 1
ATOM 818 N N . CYS A 1 106 ? 1.553 5.662 0.497 1.00 96.81 106 CYS A N 1
ATOM 819 C CA . CYS A 1 106 ? 2.525 5.173 -0.477 1.00 96.81 106 CYS A CA 1
ATOM 820 C C . CYS A 1 106 ? 3.944 5.234 0.095 1.00 96.81 106 CYS A C 1
ATOM 822 O O . CYS A 1 106 ? 4.707 4.289 -0.077 1.00 96.81 106 CYS A O 1
ATOM 824 N N . THR A 1 107 ? 4.283 6.293 0.842 1.00 95.88 107 THR A N 1
ATOM 825 C CA . THR A 1 107 ? 5.591 6.401 1.510 1.00 95.88 107 THR A CA 1
ATOM 826 C C . THR A 1 107 ? 5.787 5.288 2.539 1.00 95.88 107 THR A C 1
ATOM 828 O O . THR A 1 107 ? 6.854 4.678 2.595 1.00 95.88 107 THR A O 1
ATOM 831 N N . GLU A 1 108 ? 4.773 5.007 3.360 1.00 94.94 108 GLU A N 1
ATOM 832 C CA . GLU A 1 108 ? 4.839 3.924 4.344 1.00 94.94 108 GLU A CA 1
ATOM 833 C C . GLU A 1 108 ? 4.925 2.547 3.669 1.00 94.94 108 GLU A C 1
ATOM 835 O O . GLU A 1 108 ? 5.789 1.749 4.027 1.00 94.94 108 GLU A O 1
ATOM 840 N N . THR A 1 109 ? 4.099 2.292 2.653 1.00 94.06 109 THR A N 1
ATOM 841 C CA . THR A 1 109 ? 4.104 1.037 1.884 1.00 94.06 109 THR A CA 1
ATOM 842 C C . THR A 1 109 ? 5.447 0.806 1.192 1.00 94.06 109 THR A C 1
ATOM 844 O O . THR A 1 109 ? 6.007 -0.283 1.296 1.00 94.06 109 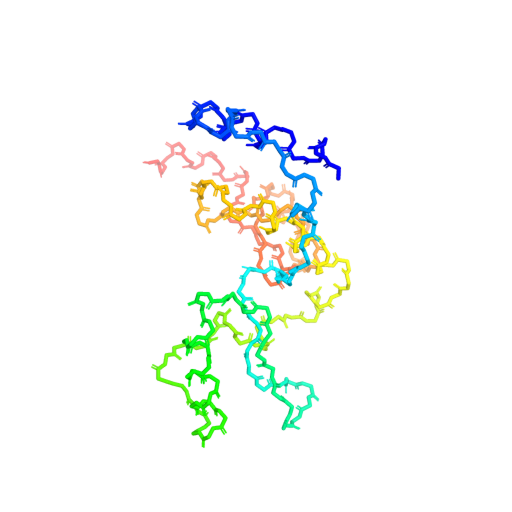THR A O 1
ATOM 847 N N . ALA A 1 110 ? 6.023 1.836 0.563 1.00 93.75 110 ALA A N 1
ATOM 848 C CA . ALA A 1 110 ? 7.332 1.748 -0.080 1.00 93.75 110 ALA A CA 1
ATOM 849 C C . ALA A 1 110 ? 8.440 1.380 0.919 1.00 93.75 110 ALA A C 1
ATOM 851 O O . ALA A 1 110 ? 9.277 0.529 0.626 1.00 93.75 110 ALA A O 1
ATOM 852 N N . LYS A 1 111 ? 8.419 1.960 2.128 1.00 91.62 111 LYS A N 1
ATOM 853 C CA . LYS A 1 111 ? 9.370 1.613 3.198 1.00 91.62 111 LYS A CA 1
ATOM 854 C C . LYS A 1 111 ? 9.205 0.178 3.696 1.00 91.62 111 LYS A C 1
ATOM 856 O O . LYS A 1 111 ? 10.182 -0.422 4.125 1.00 91.62 111 LYS A O 1
ATOM 861 N N . LYS A 1 112 ? 7.983 -0.359 3.664 1.00 90.25 112 LYS A N 1
ATOM 862 C CA . LYS A 1 112 ? 7.659 -1.690 4.191 1.00 90.25 112 LYS A CA 1
ATOM 863 C C . LYS A 1 112 ? 7.763 -2.818 3.158 1.00 90.25 112 LYS A C 1
ATOM 865 O O . LYS A 1 112 ? 7.545 -3.962 3.537 1.00 90.25 112 LYS A O 1
ATOM 870 N N . VAL A 1 113 ? 8.133 -2.544 1.901 1.00 91.00 113 VAL A N 1
ATOM 871 C CA . VAL A 1 113 ? 8.101 -3.534 0.798 1.00 91.00 113 VAL A CA 1
ATOM 872 C C . VAL A 1 113 ? 8.846 -4.846 1.097 1.00 91.00 113 VAL A C 1
ATOM 874 O O . VAL A 1 113 ? 8.396 -5.907 0.675 1.00 91.00 113 VAL A O 1
ATOM 877 N N . TYR A 1 114 ? 9.941 -4.788 1.863 1.00 90.50 114 TYR A N 1
ATOM 878 C CA . TYR A 1 114 ? 10.701 -5.960 2.319 1.00 90.50 114 TYR A CA 1
ATOM 879 C C . TYR A 1 114 ? 10.821 -6.055 3.842 1.00 90.50 114 TYR A C 1
ATOM 881 O O . TYR A 1 114 ? 11.634 -6.829 4.350 1.00 90.50 114 TYR A O 1
ATOM 889 N N . ASN A 1 115 ? 10.012 -5.298 4.588 1.00 86.44 115 ASN A N 1
ATOM 890 C CA . ASN A 1 115 ? 9.944 -5.521 6.024 1.00 86.44 115 ASN A CA 1
ATOM 891 C C . ASN A 1 115 ? 9.339 -6.910 6.259 1.00 86.44 115 ASN A C 1
ATOM 893 O O . ASN A 1 115 ? 8.297 -7.213 5.671 1.00 86.44 115 ASN A O 1
ATOM 897 N N . PRO A 1 116 ? 9.959 -7.761 7.098 1.00 73.75 116 PRO A N 1
ATOM 898 C CA . PRO A 1 116 ? 9.372 -9.047 7.427 1.00 73.75 116 PRO A CA 1
ATOM 899 C C . PRO A 1 116 ? 7.979 -8.790 8.016 1.00 73.75 116 PRO A C 1
ATOM 901 O O . PRO A 1 116 ? 7.877 -8.023 8.978 1.00 73.75 116 PRO A O 1
ATOM 904 N N . PRO A 1 117 ? 6.909 -9.377 7.448 1.00 62.28 117 PRO A N 1
ATOM 905 C CA . PRO A 1 117 ? 5.566 -9.186 7.970 1.00 62.28 117 PRO A CA 1
ATOM 906 C C . PRO A 1 117 ? 5.533 -9.692 9.411 1.00 62.28 117 PRO A C 1
ATOM 908 O O . PRO A 1 117 ? 5.595 -10.897 9.648 1.00 62.28 117 PRO A O 1
ATOM 911 N N . VAL A 1 118 ? 5.469 -8.782 10.386 1.00 70.62 118 VAL A N 1
ATOM 912 C CA . VAL A 1 118 ? 5.420 -9.178 11.801 1.00 70.62 118 VAL A CA 1
ATOM 913 C C . VAL A 1 118 ? 4.041 -9.770 12.096 1.00 70.62 118 VAL A C 1
ATOM 915 O O . VAL A 1 118 ? 3.925 -10.748 12.832 1.00 70.62 118 VAL A O 1
ATOM 918 N N . HIS A 1 119 ? 2.986 -9.199 11.493 1.00 86.75 119 HIS A N 1
ATOM 919 C CA . HIS A 1 119 ? 1.617 -9.679 11.648 1.00 86.75 119 HIS A CA 1
ATOM 920 C C . HIS A 1 119 ? 0.673 -9.172 10.531 1.00 86.75 119 HIS A C 1
ATOM 922 O O . HIS A 1 119 ? 0.695 -7.980 10.229 1.00 86.75 119 HIS A O 1
ATOM 928 N N . PRO A 1 120 ? -0.269 -9.984 9.999 1.00 85.94 120 PRO A N 1
ATOM 929 C CA . PRO A 1 120 ? -1.262 -9.539 8.998 1.00 85.94 120 PRO A CA 1
ATOM 930 C C . PRO A 1 120 ? -2.208 -8.415 9.454 1.00 85.94 120 PRO A C 1
ATOM 932 O O . PRO A 1 120 ? -2.940 -7.844 8.654 1.00 85.94 120 PRO A O 1
ATOM 935 N N . ARG A 1 121 ? -2.239 -8.130 10.759 1.00 86.56 121 ARG A N 1
ATOM 936 C CA . ARG A 1 121 ? -3.039 -7.052 11.376 1.00 86.56 121 ARG A CA 1
ATOM 937 C C . ARG A 1 121 ? -2.192 -5.862 11.814 1.00 86.56 121 ARG A C 1
ATOM 939 O O . ARG A 1 121 ? -2.655 -5.077 12.636 1.00 86.56 121 ARG A O 1
ATOM 946 N N . GLU A 1 122 ? -0.947 -5.770 11.358 1.00 87.88 122 GLU A N 1
ATOM 947 C CA . GLU A 1 122 ? -0.127 -4.595 11.626 1.00 87.88 122 GLU A CA 1
ATOM 948 C C . GLU A 1 122 ? -0.837 -3.350 11.064 1.00 87.88 122 GLU A C 1
ATOM 950 O O . GLU A 1 122 ? -1.131 -3.299 9.867 1.00 87.88 122 GLU A O 1
ATOM 955 N N . PRO A 1 123 ? -1.167 -2.357 11.905 1.00 88.62 123 PRO A N 1
ATOM 956 C CA . PRO A 1 123 ? -1.813 -1.153 11.425 1.00 88.62 123 PRO A CA 1
ATOM 957 C C . PRO A 1 123 ? -0.794 -0.261 10.718 1.00 88.62 123 PRO A C 1
ATOM 959 O O . PRO A 1 123 ? 0.369 -0.160 11.111 1.00 88.62 123 PRO A O 1
ATOM 962 N N . TYR A 1 124 ? -1.266 0.467 9.715 1.00 90.94 124 TYR A N 1
ATOM 963 C CA . TYR A 1 124 ? -0.518 1.598 9.192 1.00 90.94 124 TYR A CA 1
ATOM 964 C C . TYR A 1 124 ? -0.458 2.723 10.231 1.00 90.94 124 TYR A C 1
ATOM 966 O O . TYR A 1 124 ? -1.409 2.959 10.988 1.00 90.94 124 TYR A O 1
ATOM 974 N N . LEU A 1 125 ? 0.665 3.433 10.251 1.00 91.56 125 LEU A N 1
ATOM 975 C CA . LEU A 1 125 ? 0.873 4.597 11.110 1.00 91.56 125 LEU A CA 1
ATOM 976 C C . LEU A 1 125 ? 0.329 5.878 10.462 1.00 91.56 125 LEU A C 1
ATOM 978 O O . LEU A 1 125 ? -0.091 6.798 11.159 1.00 91.56 125 LEU A O 1
ATOM 982 N N . THR A 1 126 ? 0.308 5.931 9.130 1.00 94.38 126 THR A N 1
ATOM 983 C CA . THR A 1 126 ? -0.208 7.057 8.340 1.00 94.38 126 THR A CA 1
ATOM 984 C C . THR A 1 126 ? -1.685 6.890 7.970 1.00 94.38 126 THR A C 1
ATOM 986 O O . THR A 1 126 ? -2.245 5.793 8.011 1.00 94.38 126 THR A O 1
ATOM 989 N N . GLY A 1 127 ? -2.349 7.981 7.567 1.00 92.50 127 GLY A N 1
ATOM 990 C CA . GLY A 1 127 ? -3.742 7.930 7.095 1.00 92.50 127 GLY A CA 1
ATOM 991 C C . GLY A 1 127 ? -4.733 7.458 8.164 1.00 92.50 127 GLY A C 1
ATOM 992 O O . GLY A 1 127 ? -5.680 6.741 7.849 1.00 92.50 127 GLY A O 1
ATOM 993 N N . ARG A 1 128 ? -4.458 7.798 9.425 1.00 94.69 128 ARG A N 1
ATOM 994 C CA . ARG A 1 128 ? -5.306 7.517 10.584 1.00 94.69 128 ARG A CA 1
ATOM 995 C C . ARG A 1 128 ? -6.306 8.639 10.797 1.00 94.69 128 ARG A C 1
ATOM 997 O O . ARG A 1 128 ? -6.144 9.732 10.257 1.00 94.69 128 ARG A O 1
ATOM 1004 N N . ASP A 1 129 ? -7.302 8.354 11.623 1.00 93.00 129 ASP A N 1
ATOM 1005 C CA . ASP A 1 129 ? -8.171 9.368 12.205 1.00 93.00 129 ASP A CA 1
ATOM 1006 C C . ASP A 1 129 ? -9.039 10.138 11.193 1.00 93.00 129 ASP A C 1
ATOM 1008 O O . ASP A 1 129 ? -9.434 11.282 11.406 1.00 93.00 129 ASP A O 1
ATOM 1012 N N . LEU A 1 130 ? -9.347 9.501 10.061 1.00 94.94 130 LEU A N 1
ATOM 1013 C CA . LEU A 1 130 ? -10.105 10.122 8.971 1.00 94.94 130 LEU A CA 1
ATOM 1014 C C . LEU A 1 130 ? -11.614 10.034 9.196 1.00 94.94 130 LEU A C 1
ATOM 1016 O O . LEU A 1 130 ? -12.367 10.905 8.762 1.00 94.94 130 LEU A O 1
ATOM 1020 N N . ARG A 1 131 ? -12.075 8.947 9.824 1.00 96.06 131 ARG A N 1
ATOM 1021 C CA . ARG A 1 131 ? -13.486 8.673 10.106 1.00 96.06 131 ARG A CA 1
ATOM 1022 C C . ARG A 1 131 ? -13.612 8.036 11.484 1.00 96.06 131 ARG A C 1
ATOM 1024 O O . ARG A 1 131 ? -12.873 7.116 11.832 1.00 96.06 131 ARG A O 1
ATOM 1031 N N . ARG A 1 132 ? -14.591 8.504 12.252 1.00 96.50 132 ARG A N 1
ATOM 1032 C CA . ARG A 1 132 ? -14.871 8.048 13.617 1.00 96.50 132 ARG A CA 1
ATOM 1033 C C . ARG A 1 132 ? -16.355 7.783 13.778 1.00 96.50 132 ARG A C 1
ATOM 1035 O O . ARG A 1 132 ? -17.178 8.528 13.244 1.00 96.50 132 ARG A O 1
ATOM 1042 N N . GLY A 1 133 ? -16.693 6.728 14.512 1.00 94.81 133 GLY A N 1
ATOM 1043 C CA . GLY A 1 133 ? -18.079 6.447 14.871 1.00 94.81 133 GLY A CA 1
ATOM 1044 C C . GLY A 1 133 ? -18.630 7.470 15.876 1.00 94.81 133 GLY A C 1
ATOM 1045 O O . GLY A 1 133 ? -17.852 8.093 16.601 1.00 94.81 133 GLY A O 1
ATOM 1046 N N . PRO A 1 134 ? -19.963 7.610 15.998 1.00 96.75 134 PRO A N 1
ATOM 1047 C CA . PRO A 1 134 ? -20.580 8.470 17.016 1.00 96.75 134 PRO A CA 1
ATOM 1048 C C . PRO A 1 134 ? -20.168 8.118 18.454 1.00 96.75 134 PRO A C 1
ATOM 1050 O O . PRO A 1 134 ? -20.160 8.977 19.331 1.00 96.75 134 PRO A O 1
ATOM 1053 N N . PHE A 1 135 ? -19.806 6.856 18.696 1.00 96.31 135 PHE A N 1
ATOM 1054 C CA . PHE A 1 135 ? -19.403 6.351 20.010 1.00 96.31 135 PHE A CA 1
ATOM 1055 C C . PHE A 1 135 ? -17.929 6.594 20.343 1.00 96.31 135 PHE A C 1
ATOM 1057 O O . PHE A 1 135 ? -17.521 6.308 21.465 1.00 96.31 135 PHE A O 1
ATOM 1064 N N . TRP A 1 136 ? -17.150 7.163 19.419 1.00 96.75 136 TRP A N 1
ATOM 1065 C CA . TRP A 1 136 ? -15.709 7.355 19.566 1.00 96.75 136 TRP A CA 1
ATOM 1066 C C . TRP A 1 136 ? -15.275 7.946 20.920 1.00 96.75 136 TRP A C 1
ATOM 1068 O O . TRP A 1 136 ? -14.389 7.363 21.543 1.00 96.75 136 TRP A O 1
ATOM 1078 N N . PRO A 1 137 ? -15.903 9.018 21.454 1.00 97.38 137 PRO A N 1
ATOM 1079 C CA . PRO A 1 137 ? -15.511 9.546 22.762 1.00 97.38 137 PRO A CA 1
ATOM 1080 C C . PRO A 1 137 ? -15.659 8.516 23.891 1.00 97.38 137 PRO A C 1
ATOM 1082 O O . PRO A 1 137 ? -14.790 8.411 24.750 1.00 97.38 137 PRO A O 1
ATOM 1085 N N . ARG A 1 138 ? -16.720 7.698 23.861 1.00 97.88 138 ARG A N 1
ATOM 1086 C CA . ARG A 1 138 ? -16.946 6.633 24.853 1.00 97.88 138 ARG A CA 1
ATOM 1087 C C . ARG A 1 138 ? -15.959 5.489 24.687 1.00 97.88 138 ARG A C 1
ATOM 1089 O O . ARG A 1 138 ? -15.465 4.950 25.670 1.00 97.88 138 ARG A O 1
ATOM 1096 N N . GLU A 1 139 ? -15.631 5.141 23.450 1.00 97.75 139 GLU A N 1
ATOM 1097 C CA . GLU A 1 139 ? -14.610 4.133 23.171 1.00 97.75 139 GLU A CA 1
ATOM 1098 C C . GLU A 1 139 ? -13.226 4.576 23.662 1.00 97.75 139 GLU A C 1
ATOM 1100 O O . GLU A 1 139 ? -12.474 3.761 24.195 1.00 97.75 139 GLU A O 1
ATOM 1105 N N . GLN A 1 140 ? -12.903 5.868 23.543 1.00 97.62 140 GLN A N 1
ATOM 1106 C CA . GLN A 1 140 ? -11.679 6.440 24.103 1.00 97.62 140 GLN A CA 1
ATOM 1107 C C . GLN A 1 140 ? -11.682 6.429 25.636 1.00 97.62 140 GLN A C 1
ATOM 1109 O O . GLN A 1 140 ? -10.683 6.027 26.229 1.00 97.62 140 GLN A O 1
ATOM 1114 N N . GLU A 1 141 ? -12.793 6.804 26.279 1.00 98.12 141 GLU A N 1
ATOM 1115 C CA . GLU A 1 141 ? -12.948 6.749 27.744 1.00 98.12 141 GLU A CA 1
ATOM 1116 C C . GLU A 1 141 ? -12.739 5.331 28.300 1.00 98.12 141 GLU A C 1
ATOM 1118 O O . GLU A 1 141 ? -12.150 5.158 29.365 1.00 98.12 141 GLU A O 1
ATOM 1123 N N . LEU A 1 142 ? -13.155 4.305 27.553 1.00 98.25 142 LEU A N 1
ATOM 1124 C CA . LEU A 1 142 ? -12.944 2.893 27.896 1.00 98.25 142 LEU A CA 1
ATOM 1125 C C . LEU A 1 142 ? -11.527 2.380 27.560 1.00 98.25 142 LEU A C 1
ATOM 1127 O O . LEU A 1 142 ? -11.210 1.213 27.819 1.00 98.25 142 LEU A O 1
ATOM 1131 N N . GLY A 1 143 ? -10.668 3.229 26.987 1.00 98.00 143 GLY A N 1
ATOM 1132 C CA . GLY A 1 143 ? -9.311 2.893 26.563 1.00 98.00 143 GLY A CA 1
ATOM 1133 C C . GLY A 1 143 ? -9.278 1.949 25.362 1.00 98.00 143 GLY A C 1
ATOM 1134 O O . GLY A 1 143 ? -8.642 0.899 25.425 1.00 98.00 143 GLY A O 1
ATOM 1135 N N . GLY A 1 144 ? -10.008 2.280 24.295 1.00 96.88 144 GLY A N 1
ATOM 1136 C CA . GLY A 1 144 ? -10.069 1.486 23.070 1.00 96.88 144 GLY A CA 1
ATOM 1137 C C . GLY A 1 144 ? -8.705 1.251 22.408 1.00 96.88 144 GLY A C 1
ATOM 1138 O O . GLY A 1 144 ? -7.901 2.167 22.233 1.00 96.88 144 GLY A O 1
ATOM 1139 N N . TYR A 1 145 ? -8.464 0.008 21.994 1.00 94.88 145 TYR A N 1
ATOM 1140 C CA . TYR A 1 145 ? -7.328 -0.397 21.166 1.00 94.88 145 TYR A CA 1
ATOM 1141 C C . TYR A 1 145 ? -7.713 -0.306 19.690 1.00 94.88 145 TYR A C 1
ATOM 1143 O O . TYR A 1 145 ? -8.338 -1.221 19.150 1.00 94.88 145 TYR A O 1
ATOM 1151 N N . PHE A 1 146 ? -7.377 0.808 19.041 1.00 94.88 146 PHE A N 1
ATOM 1152 C CA . PHE A 1 146 ? -7.898 1.129 17.712 1.00 94.88 146 PHE A CA 1
ATOM 1153 C C . PHE A 1 146 ? -7.006 0.656 16.565 1.00 94.88 146 PHE A C 1
ATOM 1155 O O . PHE A 1 146 ? -5.809 0.954 16.513 1.00 94.88 146 PHE A O 1
ATOM 1162 N N . MET A 1 147 ? -7.634 -0.014 15.600 1.00 94.31 147 MET A N 1
ATOM 1163 C CA . MET A 1 147 ? -7.082 -0.270 14.271 1.00 94.31 147 MET A CA 1
ATOM 1164 C C . MET A 1 147 ? -7.924 0.443 13.216 1.00 94.31 147 MET A C 1
ATOM 1166 O O . MET A 1 147 ? -9.105 0.715 13.424 1.00 94.31 147 MET A O 1
ATOM 1170 N N . GLU A 1 148 ? -7.321 0.708 12.063 1.00 92.88 148 GLU A N 1
ATOM 1171 C CA . GLU A 1 148 ? -7.974 1.412 10.964 1.00 92.88 148 GLU A CA 1
ATOM 1172 C C . GLU A 1 148 ? -8.415 0.438 9.858 1.00 92.88 1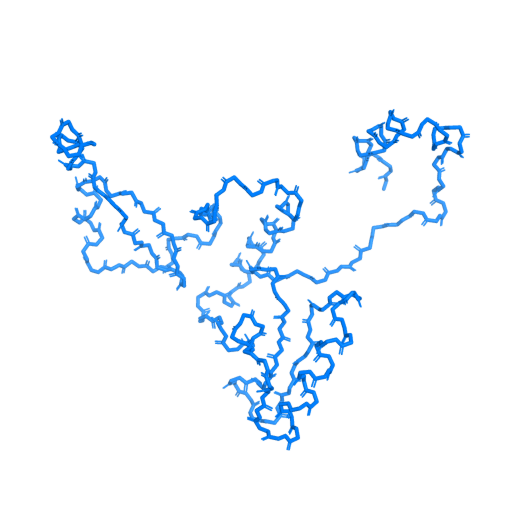48 GLU A C 1
ATOM 1174 O O . GLU A 1 148 ? -7.727 -0.543 9.575 1.00 92.88 148 GLU A O 1
ATOM 1179 N N . ALA A 1 149 ? -9.576 0.691 9.248 1.00 91.62 149 ALA A N 1
ATOM 1180 C CA . ALA A 1 149 ? -9.913 0.157 7.926 1.00 91.62 149 ALA A CA 1
ATOM 1181 C C . ALA A 1 149 ? -10.830 1.110 7.154 1.00 91.62 149 ALA A C 1
ATOM 1183 O O . ALA A 1 149 ? -11.827 1.591 7.696 1.00 91.62 149 ALA A O 1
ATOM 1184 N N . ALA A 1 150 ? -10.541 1.331 5.868 1.00 90.88 150 ALA A N 1
ATOM 1185 C CA . ALA A 1 150 ? -11.313 2.225 4.996 1.00 90.88 150 ALA A CA 1
ATOM 1186 C C . ALA A 1 150 ? -11.493 3.660 5.559 1.00 90.88 150 ALA A C 1
ATOM 1188 O O . ALA A 1 150 ? -12.529 4.311 5.379 1.00 90.88 150 ALA A O 1
ATOM 1189 N N . GLY A 1 151 ? -10.482 4.143 6.276 1.00 93.25 151 GLY A N 1
ATOM 1190 C CA . GLY A 1 151 ? -10.422 5.406 7.005 1.00 93.25 151 GLY A CA 1
ATOM 1191 C C . GLY A 1 151 ? -11.083 5.387 8.385 1.00 93.25 151 GLY A C 1
ATOM 1192 O O . GLY A 1 151 ? -10.984 6.386 9.094 1.00 93.25 151 GLY A O 1
ATOM 1193 N N . TRP A 1 152 ? -11.769 4.307 8.771 1.00 96.31 152 TRP A N 1
ATOM 1194 C CA . TRP A 1 152 ? -12.464 4.210 10.055 1.00 96.31 152 TRP A CA 1
ATOM 1195 C C . TRP A 1 152 ? -11.565 3.699 11.162 1.00 96.31 152 TRP A C 1
ATOM 1197 O O . TRP A 1 152 ? -11.005 2.610 11.051 1.00 96.31 152 TRP A O 1
ATOM 1207 N N . GLU A 1 153 ? -11.542 4.424 12.271 1.00 96.69 153 GLU A N 1
ATOM 1208 C CA . GLU A 1 153 ? -10.993 3.929 13.526 1.00 96.69 153 GLU A CA 1
ATOM 1209 C C . GLU A 1 153 ? -11.976 2.958 14.199 1.00 96.69 153 GLU A C 1
ATOM 1211 O O . GLU A 1 153 ? -13.145 3.288 14.412 1.00 96.69 153 GLU A O 1
ATOM 1216 N N . ARG A 1 154 ? -11.512 1.744 14.518 1.00 95.88 154 ARG A N 1
ATOM 1217 C CA . ARG A 1 154 ? -12.329 0.657 15.078 1.00 95.88 154 ARG A CA 1
ATOM 1218 C C . ARG A 1 154 ? -11.649 0.053 16.299 1.00 95.88 154 ARG A C 1
ATOM 1220 O O . ARG A 1 154 ? -10.518 -0.427 16.201 1.00 95.88 154 ARG A O 1
ATOM 1227 N N . ALA A 1 155 ? -12.332 0.057 17.442 1.00 95.62 155 ALA A N 1
ATOM 1228 C CA . ALA A 1 155 ? -11.825 -0.585 18.648 1.00 95.62 155 ALA A CA 1
ATOM 1229 C C . ALA A 1 155 ? -11.823 -2.111 18.467 1.00 95.62 155 ALA A C 1
ATOM 1231 O O . ALA A 1 155 ? -12.834 -2.716 18.122 1.00 95.62 155 ALA A O 1
ATOM 1232 N N . HIS A 1 156 ? -10.678 -2.745 18.697 1.00 94.06 156 HIS A N 1
ATOM 1233 C CA . HIS A 1 156 ? -10.522 -4.205 18.683 1.00 94.06 156 HIS A CA 1
ATOM 1234 C C . HIS A 1 156 ? -10.500 -4.812 20.092 1.00 94.06 156 HIS A C 1
ATOM 1236 O O . HIS A 1 156 ? -10.414 -6.025 20.261 1.00 94.06 156 HIS A O 1
ATOM 1242 N N . GLY A 1 157 ? -10.577 -3.957 21.103 1.00 94.69 157 GLY A N 1
ATOM 1243 C CA . GLY A 1 157 ? -10.603 -4.288 22.513 1.00 94.69 157 GLY A CA 1
ATOM 1244 C C . GLY A 1 157 ? -10.640 -2.997 23.319 1.00 94.69 157 GLY A C 1
ATOM 1245 O O . GLY A 1 157 ? -10.426 -1.915 22.770 1.00 94.69 157 GLY A O 1
ATOM 1246 N N . TYR A 1 158 ? -10.887 -3.114 24.617 1.00 97.44 158 TYR A N 1
ATOM 1247 C CA . TYR A 1 158 ? -10.943 -1.975 25.528 1.00 97.44 158 TYR A CA 1
ATOM 1248 C C . TYR A 1 158 ? -10.111 -2.278 26.762 1.00 97.44 158 TYR A C 1
ATOM 1250 O O . TYR A 1 158 ? -10.271 -3.343 27.366 1.00 97.44 158 TYR A O 1
ATOM 1258 N N . LYS A 1 159 ? -9.273 -1.323 27.168 1.00 97.62 159 LYS A N 1
ATOM 1259 C CA . LYS A 1 159 ? -8.486 -1.403 28.400 1.00 97.62 159 LYS A CA 1
ATOM 1260 C C . LYS A 1 159 ? -9.359 -1.685 29.626 1.00 97.62 159 LYS A C 1
ATOM 1262 O O . LYS A 1 159 ? -8.970 -2.460 30.494 1.00 97.62 159 LYS A O 1
ATOM 1267 N N . ALA A 1 160 ? -10.575 -1.133 29.669 1.00 97.56 160 ALA A N 1
ATOM 1268 C CA . ALA A 1 160 ? -11.545 -1.382 30.740 1.00 97.56 160 ALA A CA 1
ATOM 1269 C C . ALA A 1 160 ? -11.820 -2.882 30.997 1.00 97.56 160 ALA A C 1
ATOM 1271 O O . ALA A 1 160 ? -12.125 -3.277 32.123 1.00 97.56 160 ALA A O 1
ATOM 1272 N N . ASN A 1 161 ? -11.653 -3.732 29.979 1.00 96.62 161 ASN A N 1
ATOM 1273 C CA . ASN A 1 161 ? -11.905 -5.170 30.053 1.00 96.62 161 ASN A CA 1
ATOM 1274 C C . ASN A 1 161 ? -10.651 -6.011 30.341 1.00 96.62 161 ASN A C 1
ATOM 1276 O O . ASN A 1 161 ? -10.756 -7.232 30.416 1.00 96.62 161 ASN A O 1
ATOM 1280 N N . GLU A 1 162 ? -9.471 -5.411 30.530 1.00 95.81 162 GLU A N 1
ATOM 1281 C CA . GLU A 1 162 ? -8.217 -6.159 30.731 1.00 95.81 162 GLU A CA 1
ATOM 1282 C C . GLU A 1 162 ? -8.251 -7.094 31.940 1.00 95.81 162 GLU A C 1
ATOM 1284 O O . GLU A 1 162 ? -7.675 -8.178 31.901 1.00 95.81 162 GLU A O 1
ATOM 1289 N N . HIS A 1 163 ? -8.986 -6.725 32.990 1.00 94.75 163 HIS A N 1
ATOM 1290 C CA . HIS A 1 163 ? -9.177 -7.566 34.170 1.00 94.75 163 HIS A CA 1
ATOM 1291 C C . HIS A 1 163 ? -9.808 -8.936 33.838 1.00 94.75 163 HIS A C 1
ATOM 1293 O O . HIS A 1 163 ? -9.588 -9.908 34.560 1.00 94.75 163 HIS A O 1
ATOM 1299 N N . LEU A 1 164 ? -10.546 -9.052 32.725 1.00 94.62 164 LEU A N 1
ATOM 1300 C CA . LEU A 1 164 ? -11.136 -10.310 32.261 1.00 94.62 164 LEU A CA 1
ATOM 1301 C C . LEU A 1 164 ? -10.099 -11.273 31.667 1.00 94.62 164 LEU A C 1
ATOM 1303 O O . LEU A 1 164 ? -10.347 -12.479 31.642 1.00 94.62 164 LEU A O 1
ATOM 1307 N N . LEU A 1 165 ? -8.929 -10.782 31.242 1.00 92.94 165 LEU A N 1
ATOM 1308 C CA . LEU A 1 165 ? -7.854 -11.630 30.717 1.00 92.94 165 LEU A CA 1
ATOM 1309 C C . LEU A 1 165 ? -7.324 -12.601 31.774 1.00 92.94 165 LEU A C 1
ATOM 1311 O O . LEU A 1 165 ? -6.877 -13.682 31.424 1.00 92.94 165 LEU A O 1
ATOM 1315 N N . ALA A 1 166 ? -7.406 -12.258 33.063 1.00 92.31 166 ALA A N 1
ATOM 1316 C CA . ALA A 1 166 ? -7.034 -13.172 34.143 1.00 92.31 166 ALA A CA 1
ATOM 1317 C C . ALA A 1 166 ? -7.986 -14.377 34.261 1.00 92.31 166 ALA A C 1
ATOM 1319 O O . ALA A 1 166 ? -7.597 -15.415 34.789 1.00 92.31 166 ALA A O 1
ATOM 1320 N N . LYS A 1 167 ? -9.230 -14.241 33.780 1.00 92.69 167 LYS A N 1
ATOM 1321 C CA . LYS A 1 167 ? -10.271 -15.274 33.860 1.00 92.69 167 LYS A CA 1
ATOM 1322 C C . LYS A 1 167 ? -10.372 -16.124 32.592 1.00 92.69 167 LYS A C 1
ATOM 1324 O O . LYS A 1 167 ? -10.683 -17.305 32.691 1.00 92.69 167 LYS A O 1
ATOM 1329 N N . TYR A 1 168 ? -10.157 -15.526 31.422 1.00 87.69 168 TYR A N 1
ATOM 1330 C CA . TYR A 1 168 ? -10.409 -16.154 30.117 1.00 87.69 168 TYR A CA 1
ATOM 1331 C C . TYR A 1 168 ? -9.136 -16.323 29.272 1.00 87.69 168 TYR A C 1
ATOM 1333 O O . TYR A 1 168 ? -9.195 -16.176 28.051 1.00 87.69 168 TYR A O 1
ATOM 1341 N N . ARG A 1 169 ? -7.989 -16.563 29.918 1.00 64.06 169 ARG A N 1
ATOM 1342 C CA . ARG A 1 169 ? -6.704 -16.766 29.237 1.00 64.06 169 ARG A CA 1
ATOM 1343 C C . ARG A 1 169 ? -6.563 -18.157 28.636 1.00 64.06 169 ARG A C 1
ATOM 1345 O O . ARG A 1 169 ? -7.028 -19.118 29.287 1.00 64.06 169 ARG A O 1
#

Secondary structure (DSSP, 8-state):
-GGGTHHHHHHHHHH-THHHHH---TTT---------TTS--EEEE-SSSTT-EEEES--TTTHHHHHHHHHHHHHHSS-SS--TTTBGGGS-GGGGSHHHHHHHHHHHHHHTTS--S-TTPPPSSS-SSB--TTHHHHHHTTEEEEEETTEEEEEEEGGGGGGGGT--

pLDDT: mean 94.57, std 5.03, range [62.28, 98.25]

Solvent-accessible surface area (backbone atoms only — not comparable to full-atom values): 10408 Å² total; per-residue (Å²): 114,68,80,81,45,43,74,60,50,53,54,48,26,74,78,39,55,68,53,55,76,72,51,86,57,76,88,81,57,78,89,80,87,81,71,72,32,61,83,67,46,34,38,31,43,62,43,86,90,40,86,95,41,71,47,82,40,58,66,52,84,90,46,42,69,59,51,50,52,46,52,52,36,30,74,76,69,76,47,53,99,61,89,52,70,79,29,34,54,70,70,64,53,77,81,57,68,36,71,68,32,37,54,40,23,20,53,51,41,64,71,44,74,78,53,78,83,86,48,101,78,66,66,76,88,50,65,64,83,70,35,72,56,96,56,45,71,60,41,53,74,38,43,41,46,68,43,72,57,97,40,30,55,40,68,80,46,41,56,76,54,52,75,50,51,81,77,72,112

InterPro domains:
  IPR027266 Aminomethyltransferase superfamily [G3DSA:3.30.1360.120] (122-169)
  IPR032503 FAD dependent oxidoreductase, central domain [PF16350] (77-132)
  IPR036188 FAD/NAD(P)-binding domain superfamily [G3DSA:3.50.50.60] (38-93)
  IPR036188 FAD/NAD(P)-binding domain superfamily [SSF51905] (21-97)

Sequence (169 aa):
DIEQVMQGYERATELVPLLGDLGWDAKRSFNGLMSITADGMPLVGESPEVGGLWLAEAVWVKDAPGIGKVFADWLVKGRTDWDPFSIDIARFYAVQKTPAYVLGRCTETAKKVYNPPVHPREPYLTGRDLRRGPFWPREQELGGYFMEAAGWERAHGYKANEHLLAKYR

Radius of gyration: 21.91 Å; Cα contacts (8 Å, |Δi|>4): 173; chains: 1; bounding box: 57×31×58 Å

Nearest PDB structures (foldseek):
  1pj6-assembly1_A  TM=9.607E-01  e=1.296E-12  Arthrobacter globiformis
  3gsi-assembly1_A  TM=9.602E-01  e=1.797E-12  Arthrobacter globiformis
  1wsr-assembly1_A  TM=7.317E-01  e=3.652E-01  Homo sapiens
  3gir-assembly1_A  TM=8.180E-01  e=1.037E+00  Bartonella henselae
  7b9s-assembly1_W  TM=1.910E-01  e=8.937E+00  Mycobacterium xenopi RIVM700367

Organism: NCBI:txid410659

Mean predicted aligned error: 4.47 Å

Foldseek 3Di:
DCVVCVVVQVVVCVVPVVSVVVDDDPPPDDDDDADAWLQRAAEFAADPVDPPDTDTDRDDPVCVVVSVQQRVCCVPVVHGPDDCQRRYNVNADPLCPDPQNGVQSRVQCVVCVPPDPPDPQDARPPLEDQDEDPCRVVCVVQQFDWGDDSRYTDGPDGPVCVVCVVVVD